Protein AF-A0AAW6YTT9-F1 (afdb_monomer)

Foldseek 3Di:
DFFPDPVCFDWDDDPVDIDTLLQRGPLRDVCLVVLQCVLQVVVVVCVVVVHDDDDDDDDDDPDSVVVSNCVSNVPRD

pLDDT: mean 86.28, std 10.42, range [53.28, 97.56]

Mean predicted aligned error: 5.63 Å

Nearest PDB structures (foldseek):
  8g1y-assembly2_B  TM=9.665E-01  e=6.143E-06  Streptococcus pneumoniae TIGR4
  4y28-assembly1_K  TM=4.032E-01  e=4.459E+00  Pisum sativum
  7ob9-assembly1_A  TM=2.789E-01  e=8.235E+00  Homo sapiens

Secondary structure (DSSP, 8-state):
---SSTTSS-EEEETTEEEE----STTSSTTHHHHTTHHHHHHHHHHHTT-----------SSHHHHHHHHHHTTT-

Sequence (77 aa):
EKFDDDRIAPVVGLSDHYLLELFHGPTIAFKDMALSLLPHLMKAAQKVLGRDEEIIILTATSGDTGKAAMAGFVDVT

Structure (mm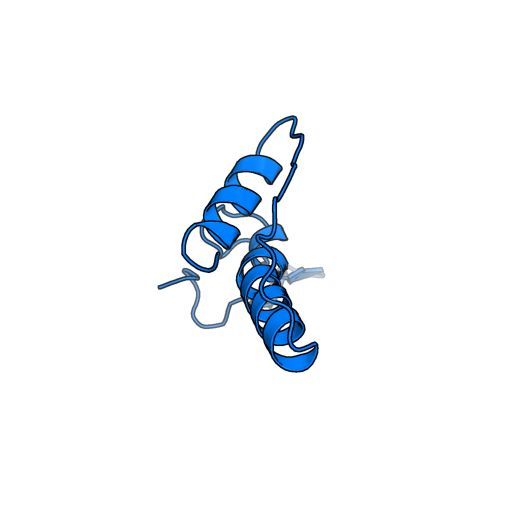CIF, N/CA/C/O backbone):
data_AF-A0AAW6YTT9-F1
#
_entry.id   AF-A0AAW6YTT9-F1
#
loop_
_atom_site.group_PDB
_atom_site.id
_atom_site.type_symbol
_atom_site.label_atom_id
_atom_site.label_alt_id
_atom_site.label_comp_id
_atom_site.label_asym_id
_atom_site.label_entity_id
_atom_site.label_seq_id
_atom_site.pdbx_PDB_ins_code
_atom_site.Cartn_x
_atom_site.Cartn_y
_atom_site.Cartn_z
_atom_site.occupancy
_atom_site.B_iso_or_equiv
_atom_site.auth_seq_id
_atom_site.auth_comp_id
_atom_site.auth_asym_id
_atom_site.auth_atom_id
_atom_site.pdbx_PDB_model_num
ATOM 1 N N . GLU A 1 1 ? -6.224 12.182 -6.420 1.00 54.75 1 GLU A N 1
ATOM 2 C CA . GLU A 1 1 ? -6.118 10.838 -7.028 1.00 54.75 1 GLU A CA 1
ATOM 3 C C . GLU A 1 1 ? -5.165 9.999 -6.184 1.00 54.75 1 GLU A C 1
ATOM 5 O O . GLU A 1 1 ? -4.270 10.584 -5.587 1.00 54.75 1 GLU A O 1
ATOM 10 N N . LYS A 1 2 ? -5.416 8.689 -6.013 1.00 73.62 2 LYS A N 1
ATOM 11 C CA . LYS A 1 2 ? -4.620 7.817 -5.115 1.00 73.62 2 LYS A CA 1
ATOM 12 C C . LYS A 1 2 ? -3.402 7.181 -5.800 1.00 73.62 2 LYS A C 1
ATOM 14 O O . LYS A 1 2 ? -2.491 6.777 -5.091 1.00 73.62 2 LYS A O 1
ATOM 19 N N . PHE A 1 3 ? -3.403 7.086 -7.128 1.00 89.56 3 PHE A N 1
ATOM 20 C CA . PHE A 1 3 ? -2.297 6.565 -7.928 1.00 89.56 3 PHE A CA 1
ATOM 21 C C . PHE A 1 3 ? -2.025 7.524 -9.090 1.00 89.56 3 PHE A C 1
ATOM 23 O O . PHE A 1 3 ? -2.966 8.175 -9.548 1.00 89.56 3 PHE A O 1
ATOM 30 N N . ASP A 1 4 ? -0.770 7.642 -9.517 1.00 91.19 4 ASP A N 1
ATOM 31 C CA . ASP A 1 4 ? -0.331 8.558 -10.583 1.00 91.19 4 ASP A CA 1
ATOM 32 C C . ASP A 1 4 ? -0.314 7.925 -11.992 1.00 91.19 4 ASP A C 1
ATOM 34 O O . ASP A 1 4 ? -0.098 8.632 -12.975 1.00 91.19 4 ASP A O 1
ATOM 38 N N . ASP A 1 5 ? -0.643 6.632 -12.107 1.00 92.25 5 ASP A N 1
ATOM 39 C CA . ASP A 1 5 ? -0.950 5.935 -13.365 1.00 92.25 5 ASP A CA 1
ATOM 40 C C . ASP A 1 5 ? -2.373 5.346 -13.324 1.00 92.25 5 ASP A C 1
ATOM 42 O O . ASP A 1 5 ? -2.733 4.615 -12.396 1.00 92.25 5 ASP A O 1
ATOM 46 N N . ASP A 1 6 ? -3.175 5.605 -14.363 1.00 92.81 6 ASP A N 1
ATOM 47 C CA . ASP A 1 6 ? -4.562 5.121 -14.491 1.00 92.81 6 ASP A CA 1
ATOM 48 C C . ASP A 1 6 ? -4.681 3.589 -14.479 1.00 92.81 6 ASP A C 1
ATOM 50 O O . ASP A 1 6 ? -5.719 3.028 -14.118 1.00 92.81 6 ASP A O 1
ATOM 54 N N . ARG A 1 7 ? -3.621 2.884 -14.884 1.00 94.62 7 ARG A N 1
ATOM 55 C CA . ARG A 1 7 ? -3.566 1.417 -14.885 1.00 94.62 7 ARG A CA 1
ATOM 56 C C . ARG A 1 7 ? -3.262 0.859 -13.499 1.00 94.62 7 ARG A C 1
ATOM 58 O O . ARG A 1 7 ? -3.388 -0.353 -13.323 1.00 94.62 7 ARG A O 1
ATOM 65 N N . ILE A 1 8 ? -2.887 1.71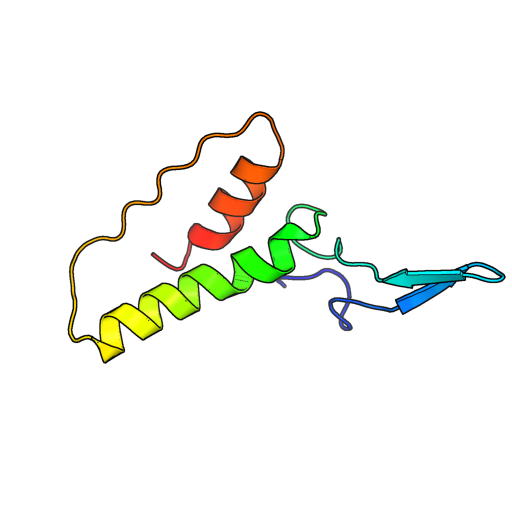1 -12.535 1.00 93.69 8 ILE A N 1
ATOM 66 C CA . ILE A 1 8 ? -2.537 1.427 -11.131 1.00 93.69 8 ILE A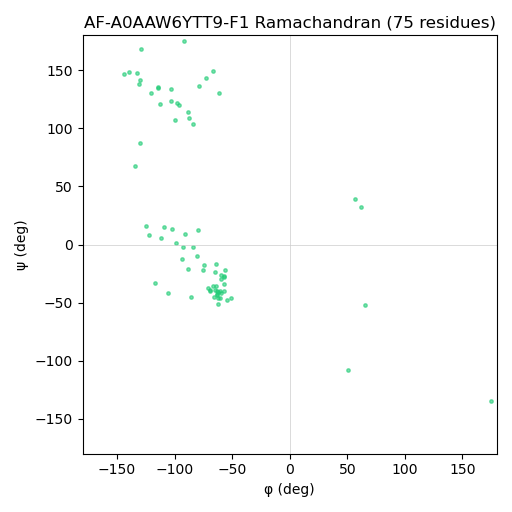 CA 1
ATOM 67 C C . ILE A 1 8 ? -1.268 0.573 -10.978 1.00 93.69 8 ILE A C 1
ATOM 69 O O . ILE A 1 8 ? -0.356 0.935 -10.241 1.00 93.69 8 ILE A O 1
ATOM 73 N N . ALA A 1 9 ? -1.213 -0.564 -11.667 1.00 95.62 9 ALA A N 1
ATOM 74 C CA . ALA A 1 9 ? -0.117 -1.520 -11.654 1.00 95.62 9 ALA A CA 1
ATOM 75 C C . ALA A 1 9 ? 0.232 -1.969 -13.089 1.00 95.62 9 ALA A C 1
ATOM 77 O O . ALA A 1 9 ? -0.042 -3.116 -13.465 1.00 95.62 9 ALA A O 1
ATOM 78 N N . PRO A 1 10 ? 0.771 -1.075 -13.939 1.00 96.75 10 PRO A N 1
ATOM 79 C CA . PRO A 1 10 ? 1.120 -1.422 -15.306 1.00 96.75 10 PRO A CA 1
ATOM 80 C C . PRO A 1 10 ? 2.275 -2.427 -15.366 1.00 96.75 10 PRO A C 1
ATOM 82 O O . PRO A 1 10 ? 3.177 -2.443 -14.529 1.00 96.75 10 PRO A O 1
ATOM 85 N N . VAL A 1 11 ? 2.255 -3.255 -16.411 1.00 97.44 11 VAL A N 1
ATOM 86 C CA . VAL A 1 11 ? 3.376 -4.124 -16.779 1.00 97.44 11 VAL A CA 1
ATOM 87 C C . VAL A 1 11 ? 4.099 -3.501 -17.966 1.00 97.44 11 VAL A C 1
ATOM 89 O O . VAL A 1 11 ? 3.489 -3.255 -19.008 1.00 97.44 11 VAL A O 1
ATOM 92 N N . VAL A 1 12 ? 5.399 -3.266 -17.816 1.00 97.06 12 VAL A N 1
ATOM 93 C CA . VAL A 1 12 ? 6.260 -2.643 -18.826 1.00 97.06 12 VAL A CA 1
ATOM 94 C C . VAL A 1 12 ? 7.297 -3.656 -19.307 1.00 97.06 12 VAL A C 1
ATOM 96 O O . VAL A 1 12 ? 7.889 -4.380 -18.510 1.00 97.06 12 VAL A O 1
ATOM 99 N N . GLY A 1 13 ? 7.508 -3.741 -20.621 1.00 96.69 13 GLY A N 1
ATOM 100 C CA . GLY A 1 13 ? 8.538 -4.601 -21.211 1.00 96.69 13 GLY A CA 1
ATOM 101 C C . GLY A 1 13 ? 9.934 -3.981 -21.104 1.00 96.69 13 GLY A C 1
ATOM 102 O O . GLY A 1 13 ? 10.114 -2.801 -21.393 1.00 96.69 13 GLY A O 1
ATOM 103 N N . LEU A 1 14 ? 10.921 -4.791 -20.729 1.00 94.62 14 LEU A N 1
ATOM 104 C CA . LEU A 1 14 ? 12.339 -4.453 -20.617 1.00 94.62 14 LEU A CA 1
ATOM 105 C C . LEU A 1 14 ? 13.171 -5.503 -21.365 1.00 94.62 14 LEU A C 1
ATOM 107 O O . LEU A 1 14 ? 13.619 -6.479 -20.767 1.00 94.62 14 LEU A O 1
ATOM 111 N N . SER A 1 15 ? 13.383 -5.314 -22.669 1.00 93.44 15 SER A N 1
ATOM 112 C CA . SER A 1 15 ? 14.059 -6.294 -23.537 1.00 93.44 15 SER A CA 1
ATOM 113 C C . SER A 1 15 ? 13.452 -7.701 -23.383 1.00 93.44 15 SER A C 1
ATOM 115 O O . SE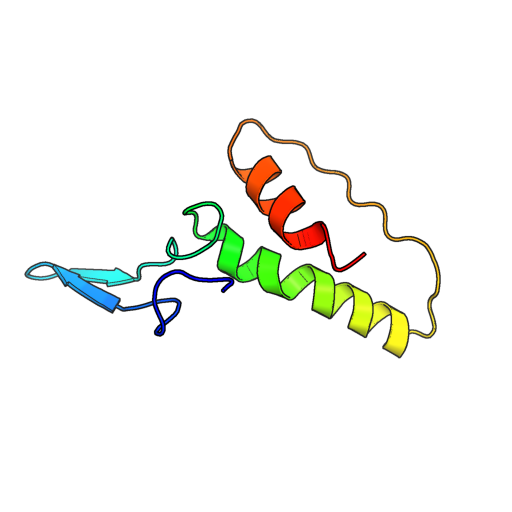R A 1 15 ? 12.312 -7.908 -23.787 1.00 93.44 15 SER A O 1
ATOM 117 N N . ASP A 1 16 ? 14.167 -8.637 -22.748 1.00 96.69 16 ASP A N 1
ATOM 118 C CA . ASP A 1 16 ? 13.731 -10.022 -22.517 1.00 96.69 16 ASP A CA 1
ATOM 119 C C . ASP A 1 16 ? 12.978 -10.216 -21.181 1.00 96.69 16 ASP A C 1
ATOM 121 O O . ASP A 1 16 ? 12.727 -11.340 -20.737 1.00 96.69 16 ASP A O 1
ATOM 125 N N . HIS A 1 17 ? 12.644 -9.124 -20.493 1.00 97.25 17 HIS A N 1
ATOM 126 C CA . HIS A 1 17 ? 12.014 -9.115 -19.176 1.00 97.25 17 HIS A CA 1
ATOM 127 C C . HIS A 1 17 ? 10.772 -8.225 -19.138 1.00 97.25 17 HIS A C 1
ATOM 129 O O . HIS A 1 17 ? 10.522 -7.422 -20.032 1.00 97.25 17 HIS A O 1
ATOM 135 N N . TYR A 1 18 ? 9.999 -8.353 -18.063 1.00 97.38 18 TYR A N 1
ATOM 136 C CA . TYR A 1 18 ? 8.854 -7.498 -17.775 1.00 97.38 18 TYR A CA 1
ATOM 137 C C . TYR A 1 18 ? 8.955 -6.981 -16.345 1.00 97.38 18 TYR A C 1
ATOM 139 O O . TYR A 1 18 ? 9.351 -7.715 -15.438 1.00 97.38 18 TYR A O 1
ATOM 147 N N . LEU A 1 19 ? 8.576 -5.725 -16.150 1.00 96.88 19 LEU A N 1
ATOM 148 C CA . LEU A 1 19 ? 8.498 -5.074 -14.854 1.00 96.88 19 LEU A CA 1
ATOM 149 C C . LEU A 1 19 ? 7.034 -4.788 -14.533 1.00 96.88 19 LEU A C 1
ATOM 151 O O . LEU A 1 19 ? 6.362 -4.087 -15.282 1.00 96.88 19 LEU A O 1
ATOM 155 N N . LEU A 1 20 ? 6.551 -5.330 -13.418 1.00 97.56 20 LEU A N 1
ATOM 156 C CA . LEU A 1 20 ? 5.274 -4.937 -12.833 1.00 97.56 20 LEU A CA 1
ATOM 157 C C . LEU A 1 20 ? 5.521 -3.747 -11.905 1.00 97.56 20 LEU A C 1
ATOM 159 O O . LEU A 1 20 ? 6.137 -3.890 -10.847 1.00 97.56 20 LEU A O 1
ATOM 163 N N . GLU A 1 21 ? 5.060 -2.574 -12.312 1.00 97.25 21 GLU A N 1
ATOM 164 C CA . GLU A 1 21 ? 5.268 -1.338 -11.570 1.00 97.25 21 GLU A CA 1
ATOM 165 C C . GLU A 1 21 ? 4.205 -1.209 -10.477 1.00 97.25 21 GLU A C 1
ATOM 167 O O . GLU A 1 21 ? 3.051 -0.901 -10.744 1.00 97.25 21 GLU A O 1
ATOM 172 N N . LEU A 1 22 ? 4.587 -1.465 -9.224 1.00 96.25 22 LEU A N 1
ATOM 173 C CA . LEU A 1 22 ? 3.697 -1.363 -8.054 1.00 96.25 22 LEU A CA 1
ATOM 174 C C . LEU A 1 22 ? 3.929 -0.084 -7.239 1.00 96.25 22 LEU A C 1
ATOM 176 O O . LEU A 1 22 ? 3.511 0.008 -6.091 1.00 96.25 22 LEU A O 1
ATOM 180 N N . PHE A 1 23 ? 4.654 0.880 -7.793 1.00 93.62 23 PHE A N 1
ATOM 181 C CA . PHE A 1 23 ? 5.131 2.069 -7.086 1.00 93.62 23 PHE A CA 1
ATOM 182 C C . PHE A 1 23 ? 4.414 3.354 -7.518 1.00 93.62 23 PHE A C 1
ATOM 184 O O . PHE A 1 23 ? 4.874 4.433 -7.183 1.00 93.62 23 PHE A O 1
ATOM 191 N N . HIS A 1 24 ? 3.282 3.258 -8.211 1.00 94.50 24 HIS A N 1
ATOM 192 C CA . HIS A 1 24 ? 2.478 4.418 -8.632 1.00 94.50 24 HIS A CA 1
ATOM 193 C C . HIS A 1 24 ? 1.583 4.978 -7.512 1.00 94.50 24 HIS A C 1
ATOM 195 O O . HIS A 1 24 ? 0.633 5.712 -7.752 1.00 94.50 24 HIS A O 1
ATOM 201 N N . GLY A 1 25 ? 1.811 4.553 -6.266 1.00 90.56 25 GLY A N 1
ATOM 202 C CA . GLY A 1 25 ? 1.049 4.970 -5.090 1.00 90.56 25 GLY A CA 1
ATOM 203 C C . GLY A 1 25 ? 1.662 6.183 -4.371 1.00 90.56 25 GLY A C 1
ATOM 204 O O . GLY A 1 25 ? 2.765 6.625 -4.699 1.00 90.56 25 GLY A O 1
ATOM 205 N N . PRO A 1 26 ? 0.989 6.716 -3.334 1.00 88.00 26 PRO A N 1
ATOM 206 C CA . PRO A 1 26 ? 1.368 7.964 -2.664 1.00 88.00 26 PRO A CA 1
ATOM 207 C C . PRO A 1 26 ? 2.731 7.922 -1.957 1.00 88.00 26 PRO A C 1
ATOM 209 O O . PRO A 1 26 ? 3.266 8.974 -1.602 1.00 88.00 26 PRO A O 1
ATOM 212 N N . THR A 1 27 ? 3.290 6.735 -1.704 1.00 87.56 27 THR A N 1
ATOM 213 C CA . THR A 1 27 ? 4.612 6.577 -1.081 1.00 87.56 27 THR A CA 1
ATOM 214 C C . THR A 1 27 ? 5.670 6.015 -2.017 1.00 87.56 27 THR A C 1
ATOM 216 O O . THR A 1 27 ? 6.801 5.794 -1.585 1.00 87.56 27 THR A O 1
ATOM 219 N N . ILE A 1 28 ? 5.334 5.844 -3.298 1.00 90.44 28 ILE A N 1
ATOM 220 C CA . ILE A 1 28 ? 6.225 5.311 -4.331 1.00 90.44 28 ILE A CA 1
ATOM 221 C C . ILE A 1 28 ? 6.763 3.926 -3.929 1.00 90.44 28 ILE A C 1
ATOM 223 O O . ILE A 1 28 ? 7.934 3.584 -4.098 1.00 90.44 28 ILE A O 1
ATOM 227 N N . ALA A 1 29 ? 5.896 3.109 -3.325 1.00 89.12 29 ALA A N 1
ATOM 228 C CA . ALA A 1 29 ? 6.259 1.794 -2.822 1.00 89.12 29 ALA A CA 1
ATOM 229 C C . ALA A 1 29 ? 5.122 0.786 -3.001 1.00 89.12 29 ALA A C 1
ATOM 231 O O . ALA A 1 29 ? 3.951 1.090 -2.799 1.00 89.12 29 ALA A O 1
ATOM 232 N N . PHE A 1 30 ? 5.485 -0.478 -3.238 1.00 91.81 30 PHE A N 1
ATOM 233 C CA . PHE A 1 30 ? 4.517 -1.564 -3.455 1.00 91.81 30 PHE A CA 1
ATOM 234 C C . PHE A 1 30 ? 3.500 -1.760 -2.316 1.00 91.81 30 PHE A C 1
ATOM 236 O O . PHE A 1 30 ? 2.436 -2.342 -2.521 1.00 91.81 30 PHE A O 1
ATOM 243 N N . LYS A 1 31 ? 3.820 -1.291 -1.102 1.00 88.81 31 LYS A N 1
ATOM 244 C CA . LYS A 1 31 ? 2.952 -1.419 0.076 1.00 88.81 31 LYS A CA 1
ATOM 245 C C . LYS A 1 31 ? 1.648 -0.633 -0.070 1.00 88.81 31 LYS A C 1
ATOM 247 O O . LYS A 1 31 ? 0.653 -1.018 0.545 1.00 88.81 31 LYS A O 1
ATOM 252 N N . ASP A 1 32 ? 1.633 0.401 -0.908 1.00 87.19 32 ASP A N 1
ATOM 253 C CA . ASP A 1 32 ? 0.451 1.221 -1.181 1.00 87.19 32 ASP A CA 1
ATOM 254 C C . ASP A 1 32 ? -0.713 0.393 -1.747 1.00 87.19 32 ASP A C 1
ATOM 256 O O . ASP A 1 32 ? -1.876 0.668 -1.448 1.00 87.19 32 ASP A O 1
ATOM 260 N N . MET A 1 33 ? -0.417 -0.692 -2.470 1.00 90.62 33 MET A N 1
ATOM 261 C CA . MET A 1 33 ? -1.431 -1.618 -2.988 1.00 90.62 33 MET A CA 1
ATOM 262 C C . MET A 1 33 ? -2.271 -2.251 -1.873 1.00 90.62 33 MET A C 1
ATOM 264 O O . MET A 1 33 ? -3.485 -2.377 -1.997 1.00 90.62 33 MET A O 1
ATOM 268 N N . ALA A 1 34 ? -1.632 -2.641 -0.768 1.00 89.12 34 ALA A N 1
ATOM 269 C CA . ALA A 1 34 ? -2.320 -3.259 0.360 1.00 89.12 34 ALA A CA 1
ATOM 270 C C . ALA A 1 34 ? -2.888 -2.207 1.319 1.00 89.12 34 ALA A C 1
ATOM 272 O O . ALA A 1 34 ? -4.036 -2.309 1.752 1.00 89.12 34 ALA A O 1
ATOM 273 N N . LEU A 1 35 ? -2.091 -1.188 1.648 1.00 87.31 35 LEU A N 1
ATOM 274 C CA . LEU A 1 35 ? -2.425 -0.209 2.686 1.00 87.31 35 LEU A CA 1
ATOM 275 C C . LEU A 1 35 ? -3.497 0.791 2.240 1.00 87.31 35 LEU A C 1
ATOM 277 O O . LEU A 1 35 ? -4.149 1.384 3.090 1.00 87.31 35 LEU A O 1
ATOM 281 N N . SER A 1 36 ? -3.752 0.922 0.937 1.00 84.56 36 SER A N 1
ATOM 282 C CA . SER A 1 36 ? -4.899 1.682 0.425 1.00 84.56 36 SER A CA 1
ATOM 283 C C . SER A 1 36 ? -6.244 0.958 0.583 1.00 84.56 36 SER A C 1
ATOM 285 O O . SER A 1 36 ? -7.280 1.624 0.593 1.00 84.56 36 SER A O 1
ATOM 287 N N . LEU A 1 37 ? -6.244 -0.377 0.715 1.00 89.00 37 LEU A N 1
ATOM 288 C CA . LEU A 1 37 ? -7.445 -1.221 0.794 1.00 89.00 37 LEU A CA 1
ATOM 289 C C . LEU A 1 37 ? -7.716 -1.745 2.211 1.00 89.00 37 LEU A C 1
ATOM 291 O O . LEU A 1 37 ? -8.863 -1.756 2.660 1.00 89.00 37 LEU A O 1
ATOM 295 N N . LEU A 1 38 ? -6.670 -2.173 2.921 1.00 90.88 38 LEU A N 1
ATOM 296 C CA . LEU A 1 38 ? -6.761 -2.791 4.247 1.00 90.88 38 LEU A CA 1
ATOM 297 C C . LEU A 1 38 ? -7.599 -1.982 5.262 1.00 90.88 38 LEU A C 1
ATOM 299 O O . LEU A 1 38 ? -8.472 -2.588 5.884 1.00 90.88 38 LEU A O 1
ATOM 303 N N . PRO A 1 39 ? -7.439 -0.652 5.403 1.00 87.19 39 PRO A N 1
ATOM 304 C CA . PRO A 1 39 ? -8.248 0.139 6.332 1.00 87.19 39 PRO A CA 1
ATOM 305 C C . PRO A 1 39 ? -9.757 0.019 6.062 1.00 87.19 39 PRO A C 1
ATOM 307 O O . PRO A 1 39 ? -10.562 -0.119 6.985 1.00 87.19 39 PRO A O 1
ATOM 310 N N . HIS A 1 40 ? -10.155 0.006 4.785 1.00 89.19 40 HIS A N 1
ATOM 311 C CA . HIS A 1 40 ? -11.558 -0.11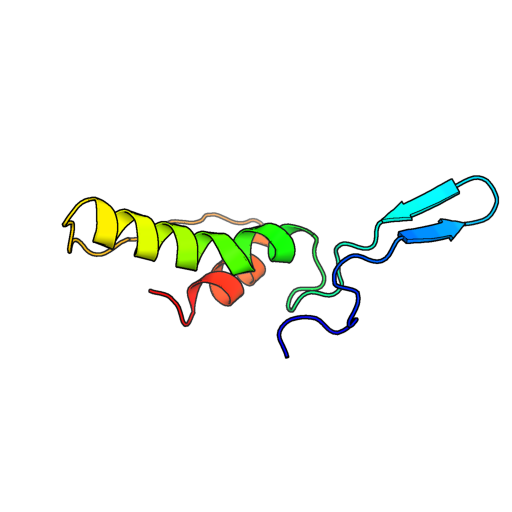9 4.392 1.00 89.19 40 HIS A CA 1
ATOM 312 C C . HIS A 1 40 ? -12.103 -1.517 4.693 1.00 89.19 40 HIS A C 1
ATOM 314 O O . HIS A 1 40 ? -13.236 -1.649 5.160 1.00 89.19 40 HIS A O 1
ATOM 320 N N . LEU A 1 41 ? -11.292 -2.557 4.472 1.00 92.38 41 LEU A N 1
ATOM 321 C CA . LEU A 1 41 ? -11.655 -3.931 4.818 1.00 92.38 41 LEU A CA 1
ATOM 322 C C . LEU A 1 41 ? -11.811 -4.113 6.330 1.00 92.38 41 LEU A C 1
ATOM 324 O O . LEU A 1 41 ? -12.747 -4.781 6.762 1.00 92.38 41 LEU A O 1
ATOM 328 N N . MET A 1 42 ? -10.949 -3.487 7.135 1.00 90.88 42 MET A N 1
ATOM 329 C CA . MET A 1 42 ? -11.059 -3.519 8.596 1.00 90.88 42 MET A CA 1
ATOM 330 C C . MET A 1 42 ? -12.365 -2.871 9.073 1.00 90.88 42 MET A C 1
ATOM 332 O O . MET A 1 42 ? -13.102 -3.484 9.847 1.00 90.88 42 MET A O 1
ATOM 336 N N . LYS A 1 43 ? -12.718 -1.695 8.537 1.00 89.00 43 LYS A N 1
ATOM 337 C CA . LYS A 1 43 ? -13.990 -1.014 8.841 1.00 89.00 43 LYS A CA 1
ATOM 338 C C . LYS A 1 43 ? -15.211 -1.826 8.398 1.00 89.00 43 LYS A C 1
ATOM 340 O O . LYS A 1 43 ? -16.209 -1.916 9.113 1.00 89.00 43 LYS A O 1
ATOM 345 N N . ALA A 1 44 ? -15.136 -2.459 7.226 1.00 92.06 44 ALA A N 1
ATOM 346 C CA . ALA A 1 44 ? -16.187 -3.353 6.748 1.00 92.06 44 ALA A CA 1
ATOM 347 C C . ALA A 1 44 ? -16.352 -4.575 7.667 1.00 92.06 44 ALA A C 1
ATOM 349 O O . ALA A 1 44 ? -17.480 -4.944 7.997 1.00 92.06 44 ALA A O 1
ATOM 350 N N . ALA A 1 45 ? -15.246 -5.167 8.124 1.00 92.88 45 ALA A N 1
ATOM 351 C CA . ALA A 1 45 ? -15.264 -6.298 9.043 1.00 92.88 45 ALA A CA 1
ATOM 352 C C . ALA A 1 45 ? -15.885 -5.929 10.400 1.00 92.88 45 ALA A C 1
ATOM 354 O O . ALA A 1 45 ? -16.736 -6.673 10.884 1.00 92.88 45 ALA A O 1
ATOM 355 N N . GLN A 1 46 ? -15.545 -4.770 10.977 1.00 92.69 46 GLN A N 1
ATOM 356 C CA . GLN A 1 46 ? -16.184 -4.271 12.205 1.00 92.69 46 GLN A CA 1
ATOM 357 C C . GLN A 1 46 ? -17.704 -4.197 12.066 1.00 92.69 46 GLN A C 1
ATOM 359 O O . GLN A 1 46 ? -18.435 -4.739 12.895 1.00 92.69 46 GLN A O 1
ATOM 364 N N . LYS A 1 47 ? -18.181 -3.611 10.960 1.00 92.06 47 LYS A N 1
ATOM 365 C CA . LYS A 1 47 ? -19.613 -3.493 10.677 1.00 92.06 47 LYS A CA 1
ATOM 366 C C . LYS A 1 47 ? -20.300 -4.856 10.575 1.00 92.06 47 LYS A C 1
ATOM 368 O O . LYS A 1 47 ? -21.370 -5.037 11.148 1.00 92.06 47 LYS A O 1
ATOM 373 N N . VAL A 1 48 ? -19.704 -5.810 9.854 1.00 95.69 48 VAL A N 1
ATOM 374 C CA . VAL A 1 48 ? -20.263 -7.167 9.692 1.00 95.69 48 VAL A CA 1
ATOM 375 C C . VAL A 1 48 ? -20.315 -7.914 11.024 1.00 95.69 48 VAL A C 1
ATOM 377 O O . VAL A 1 48 ? -21.262 -8.654 11.275 1.00 95.69 48 VAL A O 1
ATOM 380 N N . LEU A 1 49 ? -19.322 -7.705 11.886 1.00 95.12 49 LEU A N 1
ATOM 381 C CA . LEU A 1 49 ? -19.235 -8.349 13.194 1.00 95.12 49 LEU A CA 1
ATOM 382 C C . LEU A 1 49 ? -20.048 -7.629 14.283 1.00 95.12 49 LEU A C 1
ATOM 384 O O . LEU A 1 49 ? -20.076 -8.109 15.414 1.00 95.12 49 LEU A O 1
ATOM 388 N N . GLY A 1 50 ? -20.695 -6.498 13.970 1.00 94.38 50 GLY A N 1
ATOM 389 C CA . GLY A 1 50 ? -21.425 -5.689 14.951 1.00 94.38 50 GLY A CA 1
ATOM 390 C C . GLY A 1 50 ? -20.522 -5.131 16.056 1.00 94.38 50 GLY A C 1
ATOM 391 O O . GLY A 1 50 ? -20.951 -5.019 17.201 1.00 94.38 50 GLY A O 1
ATOM 392 N N . ARG A 1 51 ? -19.262 -4.846 15.719 1.00 91.62 51 ARG A N 1
ATOM 393 C CA . ARG A 1 51 ? -18.218 -4.375 16.631 1.00 91.62 51 ARG A CA 1
ATOM 394 C C . ARG A 1 51 ? -17.998 -2.880 16.453 1.00 91.62 51 ARG A C 1
ATOM 396 O O . ARG A 1 51 ? -17.880 -2.423 15.320 1.00 91.62 51 ARG A O 1
ATOM 403 N N . ASP A 1 52 ? -17.918 -2.158 17.565 1.00 86.94 52 ASP A N 1
ATOM 404 C CA . ASP A 1 52 ? -17.743 -0.696 17.598 1.00 86.94 52 ASP A CA 1
ATOM 405 C C . ASP A 1 52 ? -16.519 -0.284 18.433 1.00 86.94 52 ASP A C 1
ATOM 407 O O . ASP A 1 52 ? -16.385 0.859 18.859 1.00 86.94 52 ASP A O 1
ATOM 411 N N . GLU A 1 53 ? -15.618 -1.229 18.726 1.00 88.69 53 GLU A N 1
ATOM 412 C CA . GLU A 1 53 ? -14.388 -0.899 19.439 1.00 88.69 53 GLU A CA 1
ATOM 413 C C . GLU A 1 53 ? -13.407 -0.140 18.542 1.00 88.69 53 GLU A C 1
ATOM 415 O O . GLU A 1 53 ? -13.256 -0.446 17.359 1.00 88.69 53 GLU A O 1
ATOM 420 N N . GLU A 1 54 ? -12.686 0.811 19.131 1.00 86.31 54 GLU A N 1
ATOM 421 C CA . GLU A 1 54 ? -11.619 1.547 18.459 1.00 86.31 54 GLU A CA 1
ATOM 422 C C . GLU A 1 54 ? -10.493 0.598 18.004 1.00 86.31 54 GLU A C 1
ATOM 424 O O . GLU A 1 54 ? -9.981 -0.213 18.782 1.00 86.31 54 GLU A O 1
ATOM 429 N N . ILE A 1 55 ? -10.084 0.704 16.734 1.00 85.12 55 ILE A N 1
ATOM 430 C CA . ILE A 1 55 ? -8.934 -0.037 16.204 1.00 85.12 55 ILE A CA 1
ATOM 431 C C . ILE A 1 55 ? -7.675 0.789 16.435 1.00 85.12 55 ILE A C 1
ATOM 433 O O . ILE A 1 55 ? -7.468 1.816 15.793 1.00 85.12 55 ILE A O 1
ATOM 437 N N . ILE A 1 56 ? -6.786 0.280 17.284 1.00 87.00 56 ILE A N 1
ATOM 438 C CA . ILE A 1 56 ? -5.466 0.871 17.504 1.00 87.00 56 ILE A CA 1
ATOM 439 C C . ILE A 1 56 ? -4.437 0.154 16.631 1.00 87.00 56 ILE A C 1
ATOM 441 O O . ILE A 1 56 ? -4.201 -1.047 16.773 1.00 87.00 56 ILE A O 1
ATOM 445 N N . ILE A 1 57 ? -3.790 0.910 15.746 1.00 84.94 57 ILE A N 1
ATOM 446 C CA . ILE A 1 57 ? -2.749 0.399 14.852 1.00 84.94 57 ILE A CA 1
ATOM 447 C C . ILE A 1 57 ? -1.386 0.748 15.432 1.00 84.94 57 ILE A C 1
ATOM 449 O O . ILE A 1 57 ? -0.944 1.894 15.389 1.00 84.94 57 ILE A O 1
ATOM 453 N N . LEU A 1 58 ? -0.698 -0.263 15.959 1.00 86.38 58 LEU A N 1
ATOM 454 C CA . LEU A 1 58 ? 0.669 -0.126 16.444 1.00 86.38 58 LEU A CA 1
ATOM 455 C C . LEU A 1 58 ? 1.648 -0.604 15.372 1.00 86.38 58 LEU A C 1
ATOM 457 O O . LEU A 1 58 ? 1.609 -1.760 14.955 1.00 86.38 58 LEU A O 1
ATOM 461 N N . THR A 1 59 ? 2.555 0.278 14.956 1.00 82.44 59 THR A N 1
ATOM 462 C CA . THR A 1 59 ? 3.550 -0.029 13.921 1.00 82.44 59 THR A CA 1
ATOM 463 C C . THR A 1 59 ? 4.941 0.376 14.396 1.00 82.44 59 THR A C 1
ATOM 465 O O . THR A 1 59 ? 5.112 1.455 14.956 1.00 82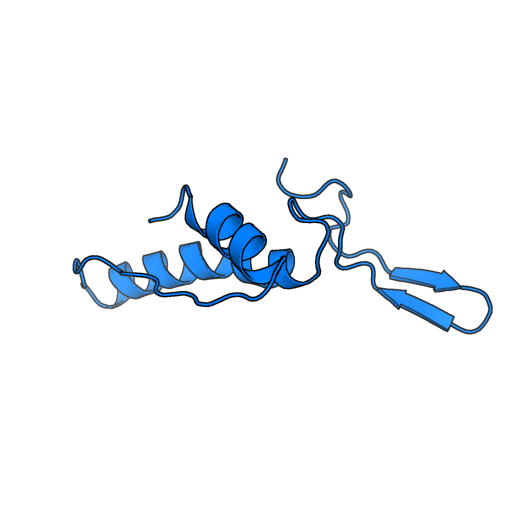.44 59 THR A O 1
ATOM 468 N N . ALA A 1 60 ? 5.947 -0.459 14.137 1.00 85.62 60 ALA A N 1
ATOM 469 C CA . ALA A 1 60 ? 7.358 -0.110 14.285 1.00 85.62 60 ALA A CA 1
ATOM 470 C C . ALA A 1 60 ? 8.016 -0.133 12.900 1.00 85.62 60 ALA A C 1
ATOM 472 O O . ALA A 1 60 ? 7.774 -1.047 12.113 1.00 85.62 60 ALA A O 1
ATOM 473 N N . TH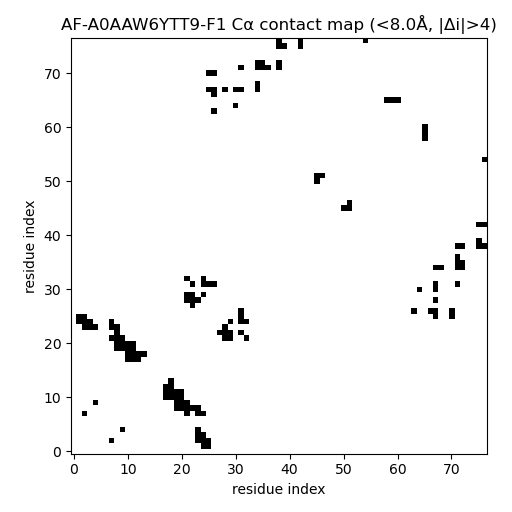R A 1 61 ? 8.825 0.875 12.579 1.00 81.75 61 THR A N 1
ATOM 474 C CA . THR A 1 61 ? 9.465 0.991 11.262 1.00 81.75 61 THR A CA 1
ATOM 475 C C . THR A 1 61 ? 10.908 1.466 11.383 1.00 81.75 61 THR A C 1
ATOM 477 O O . THR A 1 61 ? 11.236 2.250 12.270 1.00 81.75 61 THR A O 1
ATOM 480 N N . SER A 1 62 ? 11.759 1.025 10.458 1.00 81.00 62 SER A N 1
ATOM 481 C CA . SER A 1 62 ? 13.110 1.558 10.243 1.00 81.00 62 SER A CA 1
ATOM 482 C C . SER A 1 62 ? 13.183 2.558 9.075 1.00 81.00 62 SER A C 1
ATOM 484 O O . SER A 1 62 ? 14.270 3.013 8.738 1.00 81.00 62 SER A O 1
ATOM 486 N N . GLY A 1 63 ? 12.053 2.860 8.421 1.00 71.19 63 GLY A N 1
ATOM 487 C CA . GLY A 1 63 ? 11.986 3.682 7.205 1.00 71.19 63 GLY A CA 1
ATOM 488 C C . GLY A 1 63 ? 10.576 3.763 6.595 1.00 71.19 63 GLY A C 1
ATOM 489 O O . GLY A 1 63 ? 9.591 3.942 7.319 1.00 71.19 63 GLY A O 1
ATOM 490 N N . ASP A 1 64 ? 10.469 3.594 5.272 1.00 69.50 64 ASP A N 1
ATOM 491 C CA . ASP A 1 64 ? 9.284 3.914 4.444 1.00 69.50 64 ASP A CA 1
ATOM 492 C C . ASP A 1 64 ? 7.971 3.230 4.852 1.00 69.50 64 ASP A C 1
ATOM 494 O O . ASP A 1 64 ? 6.889 3.780 4.648 1.00 69.50 64 ASP A O 1
ATOM 498 N N . THR A 1 65 ? 8.038 2.054 5.484 1.00 71.25 65 THR A N 1
ATOM 499 C CA . THR A 1 65 ? 6.851 1.295 5.918 1.00 71.25 65 THR A CA 1
ATOM 500 C C . THR A 1 65 ? 5.939 2.105 6.845 1.00 71.25 65 THR A C 1
ATOM 502 O O . THR A 1 65 ? 4.720 1.975 6.758 1.00 71.25 65 THR A O 1
ATOM 505 N N . GLY A 1 66 ? 6.497 2.977 7.693 1.00 74.06 66 GLY A N 1
ATOM 506 C CA . GLY A 1 66 ? 5.686 3.832 8.565 1.00 74.06 66 GLY A CA 1
ATOM 507 C C . GLY A 1 66 ? 4.947 4.923 7.798 1.00 74.06 66 GLY A C 1
ATOM 508 O O . GLY A 1 66 ? 3.790 5.198 8.099 1.00 74.06 66 GLY A O 1
ATOM 509 N N . LYS A 1 67 ? 5.574 5.500 6.766 1.00 73.19 67 LYS A N 1
ATOM 510 C CA . LYS A 1 67 ? 4.932 6.521 5.930 1.00 73.19 67 LYS A CA 1
ATOM 511 C C . LYS A 1 67 ? 3.758 5.926 5.149 1.00 73.19 67 LYS A C 1
ATOM 513 O O . LYS A 1 67 ? 2.684 6.516 5.151 1.00 73.19 67 LYS A O 1
ATOM 518 N N . ALA A 1 68 ? 3.943 4.746 4.554 1.00 70.56 68 ALA A N 1
ATOM 519 C CA . ALA A 1 68 ? 2.881 4.046 3.829 1.00 70.56 68 ALA A CA 1
ATOM 520 C C . ALA A 1 68 ? 1.706 3.671 4.745 1.00 70.56 68 ALA A C 1
ATOM 522 O O . ALA A 1 68 ? 0.549 3.852 4.372 1.00 70.56 68 ALA A O 1
ATOM 523 N N . ALA A 1 69 ? 1.989 3.206 5.968 1.00 72.81 69 ALA A N 1
ATO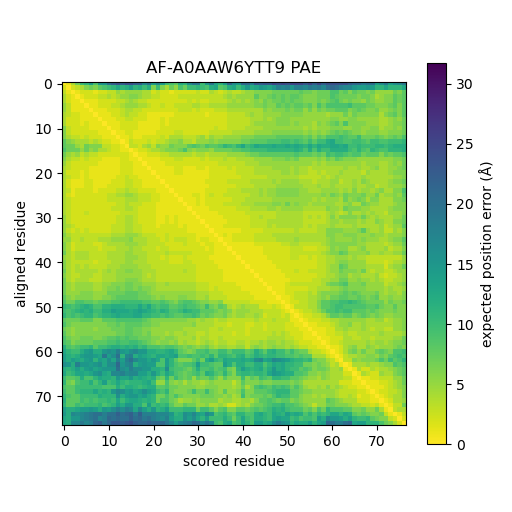M 524 C CA . ALA A 1 69 ? 0.944 2.915 6.947 1.00 72.81 69 ALA A CA 1
ATOM 525 C C . ALA A 1 69 ? 0.168 4.187 7.321 1.00 72.81 69 ALA A C 1
ATOM 527 O O . ALA A 1 69 ? -1.051 4.215 7.195 1.00 72.81 69 ALA A O 1
ATOM 528 N N . MET A 1 70 ? 0.854 5.272 7.696 1.00 75.56 70 MET A N 1
ATOM 529 C CA . MET A 1 70 ? 0.166 6.516 8.057 1.00 75.56 70 MET A CA 1
ATOM 530 C C . MET A 1 70 ? -0.669 7.080 6.901 1.00 75.56 70 MET A C 1
ATOM 532 O O . MET A 1 70 ? -1.795 7.501 7.135 1.00 75.56 70 MET A O 1
ATOM 536 N N . ALA A 1 71 ? -0.169 7.028 5.661 1.00 73.19 71 ALA A N 1
ATOM 537 C CA . ALA A 1 71 ? -0.914 7.473 4.482 1.00 73.19 71 ALA A CA 1
ATOM 538 C C . ALA A 1 71 ? -2.146 6.599 4.181 1.00 73.19 71 ALA A C 1
ATOM 540 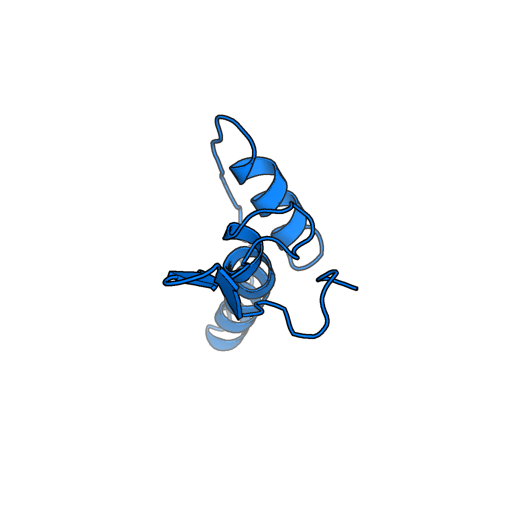O O . ALA A 1 71 ? -3.174 7.117 3.755 1.00 73.19 71 ALA A O 1
ATOM 541 N N . GLY A 1 72 ? -2.062 5.285 4.411 1.00 70.75 72 GLY A N 1
ATOM 542 C CA . GLY A 1 72 ? -3.185 4.369 4.205 1.00 70.75 72 GLY A CA 1
ATOM 543 C C . GLY A 1 72 ? -4.317 4.568 5.215 1.00 70.75 72 GLY A C 1
ATOM 544 O O . GLY A 1 72 ? -5.488 4.527 4.844 1.00 70.75 72 GLY A O 1
ATOM 545 N N . PHE A 1 73 ? -3.982 4.811 6.485 1.00 76.38 73 PHE A N 1
ATOM 546 C CA . PHE A 1 73 ? -4.961 4.832 7.577 1.00 76.38 73 PHE A CA 1
ATOM 547 C C . PHE A 1 73 ? -5.537 6.220 7.913 1.00 76.38 73 PHE A C 1
ATOM 549 O O . PHE A 1 73 ? -6.555 6.269 8.595 1.00 76.38 73 PHE A O 1
ATOM 556 N N . VAL A 1 74 ? -4.960 7.320 7.405 1.00 71.00 74 VAL A N 1
ATOM 557 C CA . VAL A 1 74 ? -5.269 8.705 7.832 1.00 71.00 74 VAL A CA 1
ATOM 558 C C . VAL A 1 74 ? -6.745 9.126 7.716 1.00 71.00 74 VAL A C 1
ATOM 560 O O . VAL A 1 74 ? -7.184 9.951 8.507 1.00 71.00 74 VAL A O 1
ATOM 563 N N . ASP A 1 75 ? -7.507 8.547 6.780 1.00 61.62 75 ASP A N 1
ATOM 564 C CA . ASP A 1 75 ? -8.887 8.969 6.465 1.00 61.62 75 ASP A CA 1
ATOM 565 C C . ASP A 1 75 ? -9.937 7.850 6.617 1.00 61.62 75 ASP A C 1
ATOM 567 O O . ASP A 1 75 ? -11.083 7.995 6.180 1.00 61.62 75 ASP A O 1
ATOM 571 N N . VAL A 1 76 ? -9.559 6.685 7.157 1.00 61.25 76 VAL A N 1
ATOM 572 C CA . VAL A 1 76 ? -10.445 5.503 7.164 1.00 61.25 76 VAL A CA 1
ATOM 573 C C . VAL A 1 76 ? -10.831 5.043 8.566 1.00 61.25 76 VAL A C 1
ATOM 575 O O . VAL A 1 76 ? -11.964 4.577 8.745 1.00 61.25 76 VAL A O 1
ATOM 578 N N . THR A 1 77 ? -9.933 5.198 9.538 1.00 53.28 77 THR A N 1
ATOM 579 C CA . THR A 1 77 ? -10.251 5.091 10.970 1.00 53.28 77 THR A CA 1
ATOM 580 C C . THR A 1 77 ? -11.008 6.334 11.404 1.00 53.28 77 THR A C 1
ATOM 582 O O . THR A 1 77 ? -12.193 6.179 11.771 1.00 53.28 77 THR A O 1
#

Solvent-accessible surface area (backbone atoms only — not comparable to full-atom values): 4848 Å² total; per-residue (Å²): 131,72,48,85,41,98,72,52,57,48,75,44,83,52,92,99,44,74,45,76,44,45,37,37,28,89,70,57,33,59,62,38,71,52,32,66,47,50,43,56,52,52,54,50,48,30,60,75,69,74,51,85,74,88,86,83,86,87,82,87,65,97,55,69,67,48,58,38,48,51,68,30,41,74,87,56,121

InterPro domains:
  IPR036052 Tryptophan synthase beta chain-like, PALP domain superfamily [G3DSA:3.40.50.1100] (27-77)
  IPR036052 Tryptophan synthase beta chain-like, PALP domain superfamily [SSF53686] (3-75)

Organism: NCBI:txid197614

Radius of gyration: 15.41 Å; Cα contacts (8 Å, |Δi|>4): 77; chains: 1; bounding box: 36×21×43 Å